Protein AF-A0A535TDL1-F1 (afdb_monomer_lite)

Foldseek 3Di:
DEDEDDLLLDLVNVLLCLLVPHPYYDDDPVSCVVSVVSVVVDDNVVSVVVNVVVVPDDDDDDDDDD

Structure (mmCIF, N/CA/C/O backbone):
data_AF-A0A535TDL1-F1
#
_entry.id   AF-A0A535TDL1-F1
#
loop_
_atom_site.group_PDB
_atom_site.id
_atom_site.t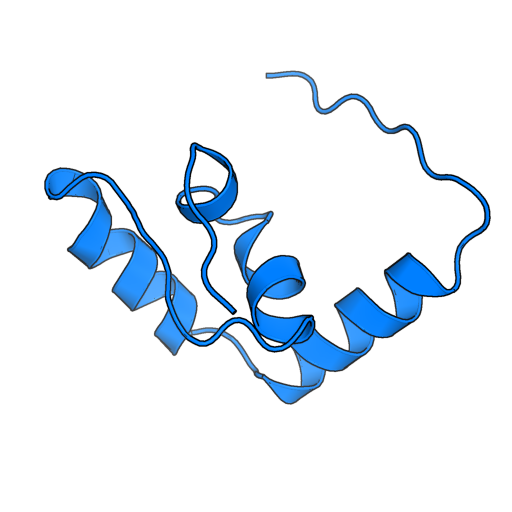ype_symbol
_atom_site.label_atom_id
_atom_site.label_alt_id
_atom_site.label_comp_id
_atom_site.label_asym_id
_atom_site.label_entity_id
_atom_site.label_seq_id
_atom_site.pdbx_PDB_ins_code
_atom_site.Cartn_x
_atom_site.Cartn_y
_atom_site.Cartn_z
_atom_site.occupancy
_atom_site.B_iso_or_equiv
_atom_site.auth_seq_id
_atom_site.auth_comp_id
_atom_site.auth_asym_id
_atom_site.auth_atom_id
_atom_site.pdbx_PDB_model_num
ATOM 1 N N . VAL A 1 1 ? -4.766 10.944 -2.860 1.00 80.31 1 VAL A N 1
ATOM 2 C CA . VAL A 1 1 ? -3.328 11.200 -2.558 1.00 80.31 1 VAL A CA 1
ATOM 3 C C . VAL A 1 1 ? -2.475 10.202 -3.318 1.00 80.31 1 VAL A C 1
ATOM 5 O O . VAL A 1 1 ? -2.934 9.078 -3.505 1.00 80.31 1 VAL A O 1
ATOM 8 N N . ASP A 1 2 ? -1.285 10.601 -3.762 1.00 88.69 2 ASP A N 1
ATOM 9 C CA . ASP A 1 2 ? -0.339 9.747 -4.486 1.00 88.69 2 ASP A CA 1
ATOM 10 C C . ASP A 1 2 ? 0.918 9.451 -3.653 1.00 88.69 2 ASP A C 1
ATOM 12 O O . ASP A 1 2 ? 1.352 10.266 -2.837 1.00 88.69 2 ASP A O 1
ATOM 16 N N . VAL A 1 3 ? 1.492 8.259 -3.836 1.00 93.19 3 VAL A N 1
ATOM 17 C CA . VAL A 1 3 ? 2.732 7.843 -3.162 1.00 93.19 3 VAL A CA 1
ATOM 18 C C . VAL A 1 3 ? 3.762 7.390 -4.190 1.00 93.19 3 VAL A C 1
ATOM 20 O O . VAL A 1 3 ? 3.491 6.545 -5.047 1.00 93.19 3 VAL A O 1
ATOM 23 N N . CYS A 1 4 ? 4.968 7.946 -4.084 1.00 93.00 4 CYS A N 1
ATOM 24 C CA . CYS A 1 4 ? 6.115 7.630 -4.929 1.00 93.00 4 CYS A CA 1
ATOM 25 C C . CYS A 1 4 ? 7.327 7.190 -4.091 1.00 93.00 4 CYS A C 1
ATOM 27 O O . CYS A 1 4 ? 7.365 7.358 -2.871 1.00 93.00 4 CYS A O 1
ATOM 29 N N . GLY A 1 5 ? 8.328 6.612 -4.758 1.00 89.69 5 GLY A N 1
ATOM 30 C CA . GLY A 1 5 ? 9.552 6.122 -4.123 1.00 89.69 5 GLY A CA 1
ATOM 31 C C . GLY A 1 5 ? 9.498 4.640 -3.749 1.00 89.69 5 GLY A C 1
ATOM 32 O O . GLY A 1 5 ? 8.568 3.914 -4.099 1.00 89.69 5 GLY A O 1
ATOM 33 N N . GLU A 1 6 ? 10.532 4.169 -3.055 1.00 90.75 6 GLU A N 1
ATOM 34 C CA . GLU A 1 6 ? 10.757 2.737 -2.806 1.00 90.75 6 GLU A CA 1
ATOM 35 C C . GLU A 1 6 ? 9.637 2.097 -1.979 1.00 90.75 6 GLU A C 1
ATOM 37 O O . GLU A 1 6 ? 9.232 0.972 -2.268 1.00 90.75 6 GLU A O 1
ATOM 42 N N . ALA A 1 7 ? 9.062 2.843 -1.030 1.00 90.06 7 ALA A N 1
ATOM 43 C CA . ALA A 1 7 ? 7.948 2.384 -0.203 1.00 90.06 7 ALA A CA 1
ATOM 44 C C . ALA A 1 7 ? 6.699 2.013 -1.028 1.00 90.06 7 ALA A C 1
ATOM 46 O O . ALA A 1 7 ? 5.970 1.098 -0.658 1.00 90.06 7 ALA A O 1
ATOM 47 N N . ALA A 1 8 ? 6.473 2.655 -2.183 1.00 93.19 8 ALA A N 1
ATOM 48 C CA . ALA A 1 8 ? 5.368 2.313 -3.086 1.00 93.19 8 ALA A CA 1
ATOM 49 C C . ALA A 1 8 ? 5.562 0.949 -3.782 1.00 93.19 8 ALA A C 1
ATOM 51 O O . ALA A 1 8 ? 4.619 0.399 -4.347 1.00 93.19 8 ALA A O 1
ATOM 52 N N . SER A 1 9 ? 6.787 0.411 -3.769 1.00 94.19 9 SER A N 1
ATOM 53 C CA . SER A 1 9 ? 7.153 -0.880 -4.366 1.00 94.19 9 SER A CA 1
ATOM 54 C C . SER A 1 9 ? 7.513 -1.952 -3.332 1.00 94.19 9 SER A C 1
ATOM 56 O O . SER A 1 9 ? 7.963 -3.031 -3.728 1.00 94.19 9 SER A O 1
ATOM 58 N N . ASP A 1 10 ? 7.337 -1.674 -2.041 1.00 94.81 10 ASP A N 1
ATOM 59 C CA . ASP A 1 10 ? 7.634 -2.595 -0.945 1.00 94.81 10 ASP A CA 1
ATOM 60 C C . ASP A 1 10 ? 6.362 -3.299 -0.453 1.00 94.81 10 ASP A C 1
ATOM 62 O O . ASP A 1 10 ? 5.390 -2.666 -0.041 1.00 94.81 10 ASP A O 1
ATOM 66 N N . GLU A 1 11 ? 6.383 -4.631 -0.474 1.00 94.88 11 GLU A N 1
ATOM 67 C CA . GLU A 1 11 ? 5.247 -5.481 -0.104 1.00 94.88 11 GLU A CA 1
ATOM 68 C C . GLU A 1 11 ? 4.783 -5.246 1.340 1.00 94.88 11 GLU A C 1
ATOM 70 O O . GLU A 1 11 ? 3.585 -5.266 1.620 1.00 94.88 11 GLU A O 1
ATOM 75 N N . ASN A 1 12 ? 5.714 -4.957 2.256 1.00 93.75 12 ASN A N 1
ATOM 76 C CA . ASN A 1 12 ? 5.389 -4.726 3.665 1.00 93.75 12 ASN A CA 1
ATOM 77 C C . ASN A 1 12 ? 4.751 -3.349 3.903 1.00 93.75 12 ASN A C 1
ATOM 79 O O . ASN A 1 12 ? 3.947 -3.188 4.825 1.00 93.75 12 ASN A O 1
ATOM 83 N N . SER A 1 13 ? 5.096 -2.368 3.069 1.00 94.69 13 SER A N 1
ATOM 84 C CA . SER A 1 13 ? 4.611 -0.989 3.148 1.00 94.69 13 SER A CA 1
ATOM 85 C C . SER A 1 13 ? 3.234 -0.809 2.507 1.00 94.69 13 SER A C 1
ATOM 87 O O . SER A 1 13 ? 2.426 -0.015 2.997 1.00 94.69 13 SER A O 1
ATOM 89 N N . LEU A 1 14 ? 2.929 -1.567 1.446 1.00 95.94 14 LEU A N 1
ATOM 90 C CA . LEU A 1 14 ? 1.677 -1.451 0.687 1.00 95.94 14 LEU A CA 1
ATOM 91 C C . LEU A 1 14 ? 0.399 -1.522 1.544 1.00 95.94 14 LEU A C 1
ATOM 93 O O . LEU A 1 14 ? -0.443 -0.641 1.377 1.00 95.94 14 LEU A O 1
ATOM 97 N N . PRO A 1 15 ? 0.227 -2.470 2.489 1.00 96.06 15 PRO A N 1
ATOM 98 C CA . PRO A 1 15 ? -0.968 -2.514 3.331 1.00 96.06 15 PRO A CA 1
ATOM 99 C C . PRO A 1 15 ? -1.201 -1.219 4.112 1.00 96.06 15 PRO A C 1
ATOM 101 O O . PRO A 1 15 ? -2.338 -0.777 4.258 1.00 96.06 15 PRO A O 1
ATOM 104 N N . ILE A 1 16 ? -0.125 -0.586 4.589 1.00 95.69 16 ILE A N 1
ATOM 105 C CA . ILE A 1 16 ? -0.229 0.651 5.363 1.00 95.69 16 ILE A CA 1
ATOM 106 C C . ILE A 1 16 ? -0.582 1.820 4.444 1.00 95.69 16 ILE A C 1
ATOM 108 O O . ILE A 1 16 ? -1.517 2.566 4.728 1.00 95.69 16 ILE A O 1
ATOM 112 N N . ILE A 1 17 ? 0.115 1.944 3.312 1.00 95.62 17 ILE A N 1
ATOM 113 C CA . ILE A 1 17 ? -0.107 3.000 2.313 1.00 95.62 17 ILE A CA 1
ATOM 114 C C . ILE A 1 17 ? -1.541 2.957 1.761 1.00 95.62 17 ILE A C 1
ATOM 116 O O . ILE A 1 17 ? -2.209 3.990 1.680 1.00 95.62 17 ILE A O 1
ATOM 120 N N . ILE A 1 18 ? -2.040 1.764 1.425 1.00 96.31 18 ILE A N 1
ATOM 121 C CA . ILE A 1 18 ? -3.416 1.560 0.957 1.00 96.31 18 ILE A CA 1
ATOM 122 C C . ILE A 1 18 ? -4.418 1.853 2.079 1.00 96.31 18 ILE A C 1
ATOM 124 O O . ILE A 1 18 ? -5.406 2.548 1.853 1.00 96.31 18 ILE A O 1
ATOM 128 N N . GLY A 1 19 ? -4.147 1.391 3.304 1.00 96.12 19 GLY A N 1
ATOM 129 C CA . GLY A 1 19 ? -5.007 1.635 4.464 1.00 96.12 19 GLY A CA 1
ATOM 130 C C . GLY A 1 19 ? -5.138 3.111 4.856 1.00 96.12 19 GLY A C 1
ATOM 131 O O . GLY A 1 19 ? -6.144 3.491 5.452 1.00 96.12 19 GLY A O 1
ATOM 132 N N . LEU A 1 20 ? -4.164 3.951 4.487 1.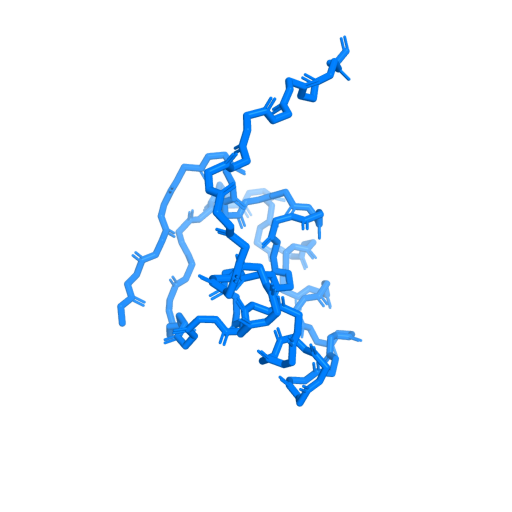00 95.62 20 LEU A N 1
ATOM 133 C CA . LEU A 1 20 ? -4.224 5.410 4.648 1.00 95.62 20 LEU A CA 1
ATOM 134 C C . LEU A 1 20 ? -5.115 6.107 3.601 1.00 95.62 20 LEU A C 1
ATOM 136 O O . LEU A 1 20 ? -5.371 7.302 3.734 1.00 95.62 20 LEU A O 1
ATOM 140 N N . GLY A 1 21 ? -5.606 5.382 2.588 1.00 93.44 21 GLY A N 1
ATOM 141 C CA . GLY A 1 21 ? -6.478 5.923 1.540 1.00 93.44 21 GLY A CA 1
ATOM 142 C C . GLY A 1 21 ? -5.729 6.464 0.321 1.00 93.44 21 GLY A C 1
ATOM 143 O O . GLY A 1 21 ? -6.158 7.451 -0.268 1.00 93.44 21 GLY A O 1
ATOM 144 N N . THR A 1 22 ? -4.596 5.856 -0.039 1.00 93.81 22 THR A N 1
ATOM 145 C CA . THR A 1 22 ? -3.873 6.201 -1.272 1.00 93.81 22 THR A CA 1
ATOM 146 C C . THR A 1 22 ? -4.654 5.763 -2.506 1.00 93.81 22 THR A C 1
ATOM 148 O O . THR A 1 22 ? -5.073 4.610 -2.594 1.00 93.81 22 THR A O 1
ATOM 151 N N . ASP A 1 23 ? -4.794 6.669 -3.472 1.00 91.31 23 ASP A N 1
ATOM 152 C CA . ASP A 1 23 ? -5.527 6.425 -4.719 1.00 91.31 23 ASP A CA 1
ATOM 153 C C . ASP A 1 23 ? -4.580 6.037 -5.866 1.00 91.31 23 ASP A C 1
ATOM 155 O O . ASP A 1 23 ? -4.971 5.320 -6.788 1.00 91.31 23 ASP A O 1
ATOM 159 N N . GLU A 1 24 ? -3.319 6.487 -5.800 1.00 94.81 24 GLU A N 1
ATOM 160 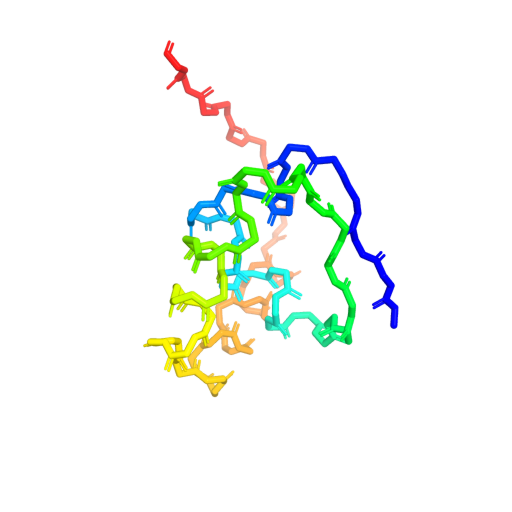C CA . GLU A 1 24 ? -2.326 6.320 -6.864 1.00 94.81 24 GLU A CA 1
ATOM 161 C C . GLU A 1 24 ? -0.942 5.920 -6.325 1.00 94.81 24 GLU A C 1
ATOM 163 O O . GLU A 1 24 ? -0.433 6.489 -5.357 1.00 94.81 24 GLU A O 1
ATOM 168 N N . LEU A 1 25 ? -0.306 4.947 -6.988 1.00 96.38 25 LEU A N 1
ATOM 169 C CA . LEU A 1 25 ? 1.053 4.487 -6.689 1.00 96.38 25 LEU A CA 1
ATOM 170 C C . LEU A 1 25 ? 1.955 4.691 -7.906 1.00 96.38 25 LEU A C 1
ATOM 172 O O . LEU A 1 25 ? 1.688 4.149 -8.981 1.00 96.38 25 LEU A O 1
ATOM 176 N N . SER A 1 26 ? 3.057 5.416 -7.718 1.00 95.25 26 SER A N 1
ATOM 177 C CA . SER A 1 26 ? 4.090 5.595 -8.738 1.00 95.25 26 SER A CA 1
ATOM 178 C C . SER A 1 26 ? 5.257 4.644 -8.480 1.00 95.25 26 SER A C 1
ATOM 180 O O . SER A 1 26 ? 5.962 4.756 -7.475 1.00 95.25 26 SER A O 1
ATOM 182 N N . VAL A 1 27 ? 5.454 3.686 -9.390 1.00 96.62 27 VAL A N 1
ATOM 183 C CA . VAL A 1 27 ? 6.466 2.622 -9.284 1.00 96.62 27 VAL A CA 1
ATOM 184 C C . VAL A 1 27 ? 7.221 2.441 -10.598 1.00 96.62 27 VAL A C 1
ATOM 186 O O . VAL A 1 27 ? 6.736 2.810 -11.669 1.00 96.62 27 VAL A O 1
ATOM 189 N N . ALA A 1 28 ? 8.411 1.836 -10.538 1.00 95.50 28 ALA A N 1
ATOM 190 C CA . ALA A 1 28 ? 9.169 1.502 -11.741 1.00 95.50 28 ALA A CA 1
ATOM 191 C C . ALA A 1 28 ? 8.344 0.591 -12.665 1.00 95.50 28 ALA A C 1
ATOM 193 O O . ALA A 1 28 ? 7.715 -0.358 -12.196 1.00 95.50 28 ALA A O 1
ATOM 194 N N . ALA A 1 29 ? 8.396 0.822 -13.981 1.00 96.25 29 ALA A N 1
ATOM 195 C CA . ALA A 1 29 ? 7.589 0.082 -14.959 1.00 96.25 29 ALA A CA 1
ATOM 196 C C . ALA A 1 29 ? 7.720 -1.449 -14.815 1.00 96.25 29 ALA A C 1
ATOM 198 O O . ALA A 1 29 ? 6.723 -2.167 -14.853 1.00 96.25 29 ALA A O 1
ATOM 199 N N . ALA A 1 30 ? 8.934 -1.941 -14.546 1.00 96.38 30 ALA A N 1
ATOM 200 C CA . ALA A 1 30 ? 9.211 -3.360 -14.313 1.00 96.38 30 ALA A CA 1
ATOM 201 C C . ALA A 1 30 ? 8.508 -3.948 -13.069 1.00 96.38 30 ALA A C 1
ATOM 203 O O . ALA A 1 30 ? 8.314 -5.157 -12.989 1.00 96.38 30 ALA A O 1
ATOM 204 N N . ARG A 1 31 ? 8.117 -3.112 -12.098 1.00 96.06 31 ARG A N 1
ATOM 205 C CA . ARG A 1 31 ? 7.454 -3.508 -10.843 1.00 96.06 31 ARG A CA 1
ATOM 206 C C . ARG A 1 31 ? 5.935 -3.373 -10.889 1.00 96.06 31 ARG A C 1
ATOM 208 O O . ARG A 1 31 ? 5.274 -3.937 -10.022 1.00 96.06 31 ARG A O 1
ATOM 215 N N . VAL A 1 32 ? 5.372 -2.702 -11.899 1.00 96.81 32 VAL A N 1
ATOM 216 C CA . VAL A 1 32 ? 3.918 -2.475 -12.014 1.00 96.81 32 VAL A CA 1
ATOM 217 C C . VAL A 1 32 ? 3.139 -3.786 -11.919 1.00 96.81 32 VAL A C 1
ATOM 219 O O . VAL A 1 32 ? 2.179 -3.860 -11.164 1.00 96.81 32 VAL A O 1
ATOM 222 N N . GLY A 1 33 ? 3.560 -4.837 -12.632 1.00 97.88 33 GLY A N 1
ATOM 223 C CA . GLY A 1 33 ? 2.873 -6.134 -12.603 1.00 97.88 33 GLY A CA 1
ATOM 224 C C . GLY A 1 33 ? 2.813 -6.749 -11.201 1.00 97.88 33 GLY A C 1
ATOM 225 O O . GLY A 1 33 ? 1.735 -7.125 -10.746 1.00 97.88 33 GLY A O 1
ATOM 226 N N . GLN A 1 34 ? 3.954 -6.781 -10.509 1.00 97.94 34 GLN A N 1
ATOM 227 C CA . GLN A 1 34 ? 4.087 -7.339 -9.162 1.00 97.94 34 GLN A CA 1
ATOM 228 C C . GLN A 1 34 ? 3.300 -6.527 -8.125 1.00 97.94 34 GLN A C 1
ATOM 230 O O . GLN A 1 34 ? 2.481 -7.084 -7.402 1.00 97.94 34 GLN A O 1
ATOM 235 N N . VAL A 1 35 ? 3.473 -5.202 -8.103 1.00 97.12 35 VAL A N 1
ATOM 236 C CA . VAL A 1 35 ? 2.753 -4.316 -7.172 1.00 97.12 35 VAL A CA 1
ATOM 237 C C . VAL A 1 35 ? 1.243 -4.420 -7.389 1.00 97.12 35 VAL A C 1
ATOM 239 O O . VAL A 1 35 ? 0.476 -4.552 -6.439 1.00 97.12 35 VAL A O 1
ATOM 242 N N . ARG A 1 36 ? 0.797 -4.452 -8.649 1.00 97.00 36 ARG A N 1
ATOM 243 C CA . ARG A 1 36 ? -0.619 -4.605 -9.002 1.00 97.00 36 ARG A CA 1
ATOM 244 C C . ARG A 1 36 ? -1.168 -5.986 -8.631 1.00 97.00 36 ARG A C 1
ATOM 246 O O . ARG A 1 36 ? -2.387 -6.105 -8.515 1.00 97.00 36 ARG A O 1
ATOM 253 N N . GLN A 1 37 ? -0.336 -7.023 -8.535 1.00 98.19 37 GLN A N 1
ATOM 254 C CA . GLN A 1 37 ? -0.743 -8.331 -8.021 1.00 98.19 37 GLN A CA 1
ATOM 255 C C . GLN A 1 37 ? -0.942 -8.252 -6.507 1.00 98.19 37 GLN A C 1
ATOM 257 O O . GLN A 1 37 ? -2.049 -8.518 -6.052 1.00 98.19 37 GLN A O 1
ATOM 262 N N . TRP A 1 38 ? 0.064 -7.787 -5.763 1.00 97.56 38 TRP A N 1
ATOM 263 C CA . TRP A 1 38 ? -0.022 -7.642 -4.309 1.00 97.56 38 TRP A CA 1
ATOM 264 C C . TRP A 1 38 ? -1.239 -6.827 -3.883 1.00 97.56 38 TRP A C 1
ATOM 266 O O . TRP A 1 38 ? -2.020 -7.277 -3.057 1.00 97.56 38 TRP A O 1
ATOM 276 N N . VAL A 1 39 ? -1.481 -5.678 -4.525 1.00 96.56 39 VAL A N 1
ATOM 277 C CA . VAL A 1 39 ? -2.648 -4.832 -4.225 1.00 96.56 39 VAL A CA 1
ATOM 278 C C . VAL A 1 39 ? -3.980 -5.576 -4.403 1.00 96.56 39 VAL A C 1
ATOM 280 O O . VAL A 1 39 ? -4.911 -5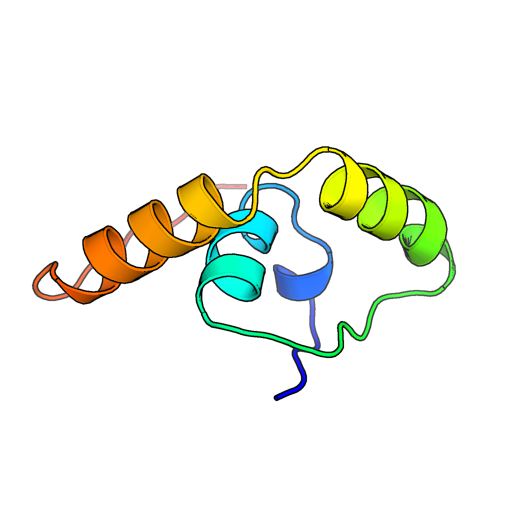.317 -3.649 1.00 96.56 39 VAL A O 1
ATOM 283 N N . ARG A 1 40 ? -4.099 -6.513 -5.357 1.00 96.94 40 ARG A N 1
ATOM 284 C CA . ARG A 1 40 ? -5.333 -7.310 -5.536 1.00 96.94 40 ARG A CA 1
ATOM 285 C C . ARG A 1 40 ? -5.554 -8.350 -4.448 1.00 96.94 40 ARG A C 1
ATOM 287 O O . ARG A 1 40 ? -6.684 -8.791 -4.276 1.00 96.94 40 ARG A O 1
ATOM 294 N N . GLU A 1 41 ? -4.489 -8.778 -3.790 1.00 97.38 41 GLU A N 1
ATOM 295 C CA . GLU A 1 41 ? -4.527 -9.801 -2.746 1.00 97.38 41 GLU A CA 1
ATOM 296 C C . GLU A 1 41 ? -4.800 -9.185 -1.362 1.00 97.38 41 GLU A C 1
ATOM 298 O O . GLU A 1 41 ? -5.090 -9.906 -0.409 1.00 97.38 41 GLU A O 1
ATOM 303 N N . LEU A 1 42 ? -4.752 -7.852 -1.245 1.00 96.94 42 LEU A N 1
ATOM 304 C CA . LEU A 1 42 ? -5.024 -7.138 -0.002 1.00 96.94 42 LEU A CA 1
ATOM 305 C C . LEU A 1 42 ? -6.522 -7.057 0.317 1.00 96.94 42 LEU A C 1
ATOM 307 O O . LEU A 1 42 ? -7.349 -6.702 -0.522 1.00 96.94 42 LEU A O 1
ATOM 311 N N . ASP A 1 43 ? -6.847 -7.264 1.592 1.00 97.50 43 ASP A N 1
ATOM 312 C CA . ASP A 1 43 ? -8.130 -6.872 2.172 1.00 97.50 43 ASP A CA 1
ATOM 313 C C . ASP A 1 43 ? -8.056 -5.404 2.617 1.00 97.50 43 ASP A C 1
ATOM 315 O O . ASP A 1 43 ? -7.285 -5.037 3.510 1.00 97.50 43 ASP A O 1
ATOM 319 N N . PHE A 1 44 ? -8.875 -4.553 2.000 1.00 95.50 44 PHE A N 1
ATOM 320 C CA . PHE A 1 44 ? -8.889 -3.121 2.289 1.00 95.50 44 PHE A CA 1
ATOM 321 C C . PHE A 1 44 ? -9.310 -2.795 3.732 1.00 95.50 44 PHE A C 1
ATOM 323 O O . PHE A 1 44 ? -8.761 -1.875 4.342 1.00 95.50 44 PHE A O 1
ATOM 330 N N . ALA A 1 45 ? -10.255 -3.544 4.306 1.00 97.50 45 ALA A N 1
ATOM 331 C CA . ALA A 1 45 ? -10.699 -3.324 5.678 1.00 97.50 45 ALA A CA 1
ATOM 332 C C . ALA A 1 45 ? -9.588 -3.672 6.677 1.00 97.50 45 ALA A C 1
ATOM 334 O O . ALA A 1 45 ? -9.412 -2.965 7.670 1.00 97.50 45 ALA A O 1
ATOM 335 N N . GLU A 1 46 ? -8.811 -4.723 6.405 1.00 97.38 46 GLU A N 1
ATOM 336 C CA . GLU A 1 46 ? -7.625 -5.053 7.203 1.00 97.38 46 GLU A CA 1
ATOM 337 C C . GLU A 1 46 ? -6.526 -3.999 7.058 1.00 97.38 46 GLU A C 1
ATOM 339 O O . GLU A 1 46 ? -5.966 -3.555 8.060 1.00 97.38 46 GLU A O 1
ATOM 344 N N . CYS A 1 47 ? -6.260 -3.533 5.836 1.00 97.44 47 CYS A N 1
ATOM 345 C CA . CYS A 1 47 ? -5.302 -2.455 5.586 1.00 97.44 47 CYS A CA 1
ATOM 346 C C . CYS A 1 47 ? -5.642 -1.209 6.412 1.00 97.44 47 CYS A C 1
ATOM 348 O O . CYS A 1 47 ? -4.790 -0.683 7.129 1.00 97.44 47 CYS A O 1
ATOM 350 N N . ARG A 1 48 ? -6.912 -0.787 6.389 1.00 96.81 48 ARG A N 1
ATOM 351 C CA . ARG A 1 48 ? -7.393 0.359 7.164 1.00 96.81 48 ARG A CA 1
ATOM 352 C C . ARG A 1 48 ? -7.197 0.172 8.670 1.00 96.81 48 ARG A C 1
ATOM 354 O O . ARG A 1 48 ? -6.649 1.061 9.318 1.00 96.81 48 ARG A O 1
ATOM 361 N N . ARG A 1 49 ? -7.577 -0.992 9.217 1.00 97.06 49 ARG A N 1
ATOM 362 C CA . ARG A 1 49 ? -7.378 -1.311 10.644 1.00 97.06 49 ARG A CA 1
ATOM 363 C C . ARG A 1 49 ? -5.910 -1.208 11.049 1.00 97.06 49 ARG A C 1
ATOM 365 O O . ARG A 1 49 ? -5.603 -0.636 12.093 1.00 97.06 49 ARG A O 1
ATOM 372 N N . ARG A 1 50 ? -5.001 -1.744 10.229 1.00 95.12 50 ARG A N 1
ATOM 373 C CA . ARG A 1 50 ? -3.556 -1.709 10.501 1.00 95.12 50 ARG A CA 1
ATOM 374 C C . ARG A 1 50 ? -3.023 -0.280 10.504 1.00 95.12 50 ARG A C 1
ATOM 376 O O . ARG A 1 50 ? -2.292 0.079 11.424 1.00 95.12 50 ARG A O 1
ATOM 383 N N . SER A 1 51 ? -3.413 0.544 9.535 1.00 95.44 51 SER A N 1
ATOM 384 C CA . SER A 1 51 ? -2.991 1.949 9.476 1.00 95.44 51 SER A CA 1
ATOM 385 C C . SER A 1 51 ? -3.515 2.764 10.659 1.00 95.44 51 SER A C 1
ATOM 387 O O . SER A 1 51 ? -2.743 3.486 11.287 1.00 95.44 51 SER A O 1
ATOM 389 N N . GLU A 1 52 ? -4.790 2.610 11.024 1.00 95.44 52 GLU A N 1
ATOM 390 C CA . GLU A 1 52 ? -5.378 3.272 12.198 1.00 95.44 52 GLU A CA 1
ATOM 391 C C . GLU A 1 52 ? -4.671 2.844 13.499 1.00 95.44 52 GLU A C 1
ATOM 393 O O . GLU A 1 52 ? -4.316 3.688 14.324 1.00 95.44 52 GLU A O 1
ATOM 398 N N . ALA A 1 53 ? -4.379 1.547 13.654 1.00 93.88 53 ALA A N 1
ATOM 399 C CA . ALA A 1 53 ? -3.641 1.027 14.803 1.00 93.88 53 ALA A CA 1
ATOM 400 C C . ALA A 1 53 ? -2.192 1.541 14.875 1.00 93.88 53 ALA A C 1
ATOM 402 O O . ALA A 1 53 ? -1.672 1.741 15.973 1.00 93.88 53 ALA A O 1
ATOM 403 N N . LEU A 1 54 ? -1.521 1.755 13.737 1.00 92.56 54 LEU A N 1
ATOM 404 C CA . LEU A 1 54 ? -0.185 2.361 13.700 1.00 92.56 54 LEU A CA 1
ATOM 405 C C . LEU A 1 54 ? -0.219 3.840 14.092 1.00 92.56 54 LEU A C 1
ATOM 407 O O . LEU A 1 54 ? 0.604 4.273 14.895 1.00 92.56 54 LEU A O 1
ATOM 411 N N . LEU A 1 55 ? -1.181 4.605 13.573 1.00 91.88 55 LEU A N 1
ATOM 412 C CA . LEU A 1 55 ? -1.330 6.027 13.897 1.00 91.88 55 LEU A CA 1
ATOM 413 C C . LEU A 1 55 ? -1.694 6.267 15.370 1.00 91.88 55 LEU A C 1
ATOM 415 O O . LEU A 1 55 ? -1.362 7.314 15.919 1.00 91.88 55 LEU A O 1
ATOM 419 N N . GLY A 1 56 ? -2.344 5.297 16.018 1.00 91.62 56 GLY A N 1
ATOM 420 C CA . GLY A 1 56 ? -2.647 5.339 17.450 1.00 91.62 56 GLY A CA 1
ATOM 421 C C . GLY A 1 56 ? -1.445 5.108 18.377 1.00 91.62 56 GLY A C 1
ATOM 422 O O . GLY A 1 56 ? -1.592 5.231 19.592 1.00 91.62 56 GLY A O 1
ATOM 423 N N . GLN A 1 57 ? -0.265 4.762 17.850 1.00 88.56 57 GLN A N 1
ATOM 424 C CA . GLN A 1 57 ? 0.934 4.514 18.654 1.00 88.56 57 GLN A CA 1
ATOM 425 C C . GLN A 1 57 ? 1.754 5.794 18.851 1.00 88.56 57 GLN A C 1
ATOM 427 O O . GLN A 1 57 ? 2.032 6.535 17.909 1.00 88.56 57 GLN A O 1
ATOM 432 N N . SER A 1 58 ? 2.217 6.033 20.079 1.00 80.44 58 SER A N 1
ATOM 433 C CA . SER A 1 58 ? 3.147 7.126 20.373 1.00 80.44 58 SER A CA 1
ATOM 434 C C . SER A 1 58 ? 4.535 6.813 19.806 1.00 80.44 58 SER A C 1
ATOM 436 O O . SER A 1 58 ? 5.239 5.979 20.364 1.00 80.44 58 SER A O 1
ATOM 438 N N . GLY A 1 59 ? 4.917 7.491 18.716 1.00 70.25 59 GLY A N 1
ATOM 439 C CA . GLY A 1 59 ? 6.281 7.573 18.171 1.00 70.25 59 GLY A CA 1
ATOM 440 C C . GLY A 1 59 ? 7.017 6.238 17.994 1.00 70.25 59 GLY A C 1
ATOM 441 O O . GLY A 1 59 ? 7.721 5.789 18.895 1.00 70.25 59 GLY A O 1
ATOM 442 N N . HIS A 1 60 ? 6.938 5.639 16.802 1.00 68.44 60 HIS A N 1
ATOM 443 C CA . HIS A 1 60 ? 7.6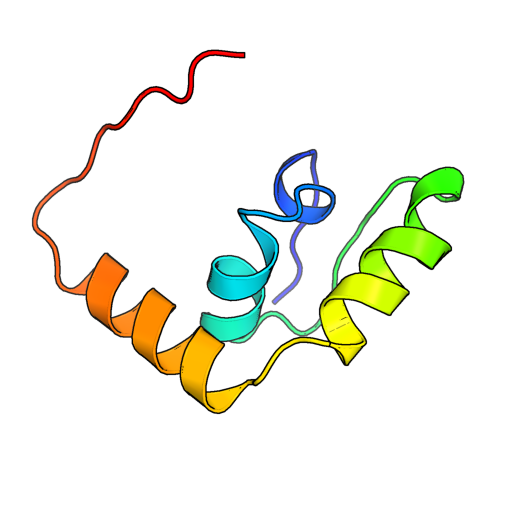32 4.388 16.482 1.00 68.44 60 HIS A CA 1
ATOM 444 C C . HIS A 1 60 ? 8.842 4.617 15.557 1.00 68.44 60 HIS A C 1
ATOM 446 O O . HIS A 1 60 ? 8.675 4.937 14.384 1.00 68.44 60 HIS A O 1
ATOM 452 N N . THR A 1 61 ? 10.062 4.397 16.064 1.00 67.00 61 THR A N 1
ATOM 453 C CA . THR A 1 61 ? 11.296 4.344 15.254 1.00 67.00 61 THR A CA 1
ATOM 454 C C . THR A 1 61 ? 11.812 2.909 15.225 1.00 67.00 61 THR A C 1
ATOM 456 O O .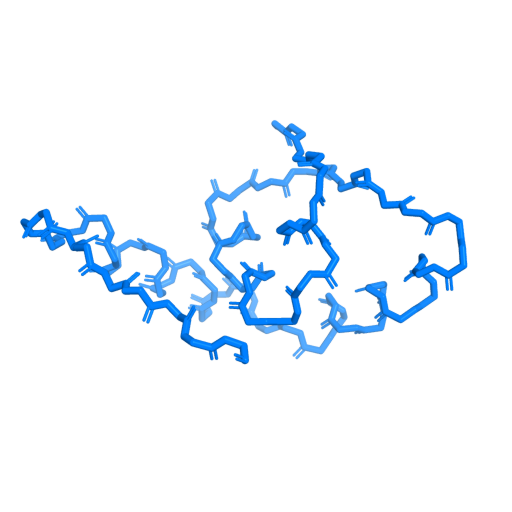 THR A 1 61 ? 12.678 2.538 16.019 1.00 67.00 61 THR A O 1
ATOM 459 N N . SER A 1 62 ? 11.294 2.078 14.319 1.00 66.44 62 SER A N 1
ATOM 460 C CA . SER A 1 62 ? 11.943 0.809 13.980 1.00 66.44 62 SER A CA 1
ATOM 461 C C . SER A 1 62 ? 12.853 1.004 12.772 1.00 66.44 62 SER A C 1
ATOM 463 O O . SER A 1 62 ? 12.472 1.563 11.747 1.00 66.44 62 SER A O 1
ATOM 465 N N . ARG A 1 63 ? 14.106 0.564 12.902 1.00 60.78 63 ARG A N 1
ATOM 466 C CA . ARG A 1 63 ? 15.013 0.423 11.762 1.00 60.78 63 ARG A CA 1
ATOM 467 C C . ARG A 1 63 ? 14.804 -0.961 11.174 1.00 60.78 63 ARG A C 1
ATOM 469 O O . ARG A 1 63 ? 15.172 -1.949 11.809 1.00 60.78 63 ARG A O 1
ATOM 476 N N . GLN A 1 64 ? 14.257 -1.027 9.969 1.00 61.66 64 GLN A N 1
ATOM 477 C CA . GLN A 1 64 ? 14.274 -2.255 9.189 1.00 61.66 64 GLN A CA 1
ATOM 478 C C . GLN A 1 64 ? 15.714 -2.486 8.713 1.00 61.66 64 GLN A C 1
ATOM 480 O O . GLN A 1 64 ? 16.291 -1.642 8.027 1.00 61.66 64 GLN A O 1
ATOM 485 N N . ARG A 1 65 ? 16.341 -3.576 9.170 1.00 50.28 65 ARG A N 1
ATOM 486 C CA . ARG A 1 65 ? 17.628 -4.017 8.623 1.00 50.28 65 ARG A CA 1
ATOM 487 C C . ARG A 1 65 ? 17.345 -4.729 7.306 1.00 50.28 65 ARG A C 1
ATOM 489 O O . ARG A 1 65 ? 16.551 -5.667 7.297 1.00 50.28 65 ARG A O 1
ATOM 496 N N . VAL A 1 66 ? 17.981 -4.249 6.243 1.00 47.16 66 VAL A N 1
ATOM 497 C CA . VAL A 1 66 ? 18.172 -4.989 4.991 1.00 47.16 66 VAL A CA 1
ATOM 498 C C . VAL A 1 66 ? 19.403 -5.868 5.150 1.00 47.16 66 VAL A C 1
ATOM 500 O O . VAL A 1 66 ? 20.378 -5.375 5.770 1.00 47.16 66 VAL A O 1
#

Radius of gyration: 12.27 Å; chains: 1; bounding box: 29×21×35 Å

Sequence (66 aa):
VDVCGEAASDENSLPIIIGLGTDELSVAAARVGQVRQWVRELDFAECRRRSEALLGQSGHTSRQRV

Secondary structure (DSSP, 8-state):
-EEESGGGG-TTTHHHHHHTT--EEE--GGGHHHHHHHHHH--HHHHHHHHHHHHTSS--------

pLDDT: mean 90.53, std 11.62, range [47.16, 98.19]